Protein AF-A0AAN9CIN2-F1 (afdb_monomer)

InterPro domains:
  IPR003175 Cyclin-dependent kinase inhibitor domain [PF02234] (19-68)
  IPR029841 Cyclin-dependent kinase inhibitor 1 [PTHR46778] (5-136)
  IPR044898 Cyclin-dependent kinase inhibitor domain superfamily [G3DSA:4.10.365.10] (14-89)

Radius of gyration: 30.9 Å; Cα contacts (8 Å, |Δi|>4): 34; chains: 1; bounding box: 56×76×81 Å

Sequence (139 aa):
MSAHKRILRGLGTGPARRSLFGPVDREQLQREYRDALRKDLEDASRRWSFDFVAEKPLEGGDFRWVGVSGVRVPVLYRSCEDARSPGGSPGKENRFCPVPQDVEKTPEKRAEMKRKQTNITDFYQAKKRQVATPRKSGQ

Solvent-accessible surface area (backbone atoms only — not comparable to full-atom values): 10028 Å² total; per-residue (Å²): 141,82,86,87,81,70,85,83,82,75,75,75,64,56,96,80,73,64,77,90,82,64,88,75,65,65,68,59,52,53,50,54,52,52,52,50,54,49,49,54,52,51,53,48,19,66,75,57,19,31,37,79,86,80,73,39,70,41,84,93,47,97,44,88,80,75,95,71,62,64,88,83,46,61,75,87,79,44,78,87,71,90,80,66,72,98,77,82,82,96,75,81,83,83,87,74,78,86,72,82,88,83,78,82,87,75,82,82,82,73,94,69,79,89,72,74,80,76,59,81,67,58,63,60,59,76,69,62,65,81,74,78,72,80,76,84,77,86,130

pLDDT: mean 72.74, std 20.24, range [34.31, 98.44]

Foldseek 3Di:
DDPPPPDPPPPPDPPPPDDPPDDDDPVVVVVVVVVVVVVVQVVVCLVAQARPVVRGGHPPHPDDDDDDDLVPDPPQPRDPPPPDDDDDDDDDDDPDDPDPPPDDDDDDDDDDDPDPDDDPCVVVVVPPDPPPDPDDDDD

Structure (mmCIF, N/CA/C/O backbone):
data_AF-A0AAN9CIN2-F1
#
_entry.id   AF-A0AAN9CIN2-F1
#
loop_
_atom_site.group_PDB
_atom_site.id
_atom_site.type_symbol
_atom_site.label_atom_id
_atom_site.label_alt_id
_atom_site.label_comp_id
_atom_site.label_asym_id
_atom_site.label_entity_id
_atom_site.label_seq_id
_atom_site.pdbx_PDB_ins_code
_atom_site.Cartn_x
_atom_site.Cartn_y
_atom_site.Cartn_z
_atom_site.occupancy
_atom_site.B_iso_or_equiv
_atom_site.auth_seq_id
_atom_site.auth_comp_id
_atom_site.auth_asym_id
_atom_site.auth_atom_id
_atom_site.pdbx_PDB_model_num
ATOM 1 N N . MET A 1 1 ? -39.205 27.756 19.278 1.00 43.28 1 MET A N 1
ATOM 2 C CA . MET A 1 1 ? -39.245 26.300 19.533 1.00 43.28 1 MET A CA 1
ATOM 3 C C . MET A 1 1 ? -38.077 25.642 18.817 1.00 43.28 1 MET A C 1
ATOM 5 O O . MET A 1 1 ? -38.010 25.795 17.612 1.00 43.28 1 MET A O 1
ATOM 9 N N . SER A 1 2 ? -37.167 24.951 19.511 1.00 45.03 2 SER A N 1
ATOM 10 C CA . SER A 1 2 ? -36.419 23.818 18.930 1.00 45.03 2 SER A CA 1
ATOM 11 C C . SER A 1 2 ? -35.607 23.120 20.025 1.00 45.03 2 SER A C 1
ATOM 13 O O . SER A 1 2 ? -34.435 23.405 20.260 1.00 45.03 2 SER A O 1
ATOM 15 N N . ALA A 1 3 ? -36.263 22.223 20.760 1.00 50.03 3 ALA A N 1
ATOM 16 C CA . ALA A 1 3 ? -35.633 21.381 21.772 1.00 50.03 3 ALA A CA 1
ATOM 17 C C . ALA A 1 3 ? -35.076 20.100 21.127 1.00 50.03 3 ALA A C 1
ATOM 19 O O . ALA A 1 3 ? -35.470 18.992 21.479 1.00 50.03 3 ALA A O 1
ATOM 20 N N . HIS A 1 4 ? -34.153 20.227 20.173 1.00 51.59 4 HIS A N 1
ATOM 21 C CA . HIS A 1 4 ? -33.592 19.074 19.462 1.00 51.59 4 HIS A CA 1
ATOM 22 C C . HIS A 1 4 ? -32.303 18.542 20.115 1.00 51.59 4 HIS A C 1
ATOM 24 O O . HIS A 1 4 ? -31.274 18.397 19.460 1.00 51.59 4 HIS A O 1
ATOM 30 N N . LYS A 1 5 ? -32.314 18.278 21.433 1.00 55.44 5 LYS A N 1
ATOM 31 C CA . LYS A 1 5 ? -31.145 17.696 22.139 1.00 55.44 5 LYS A CA 1
ATOM 32 C C . LYS A 1 5 ? -31.448 16.528 23.086 1.00 55.44 5 LYS A C 1
ATOM 34 O O . LYS A 1 5 ? -30.578 16.143 23.861 1.00 55.44 5 LYS A O 1
ATOM 39 N N . ARG A 1 6 ? -32.643 15.926 23.043 1.00 51.31 6 ARG A N 1
ATOM 40 C CA . ARG A 1 6 ? -33.031 14.882 24.020 1.00 51.31 6 ARG A CA 1
ATOM 41 C C . ARG A 1 6 ? -33.240 13.465 23.478 1.00 51.31 6 ARG A C 1
ATOM 43 O O . ARG A 1 6 ? -33.476 12.573 24.279 1.00 51.31 6 ARG A O 1
ATOM 50 N N . ILE A 1 7 ? -33.103 13.210 22.175 1.00 52.66 7 ILE A N 1
ATOM 51 C CA . ILE A 1 7 ? -33.547 11.917 21.609 1.00 52.66 7 ILE A CA 1
ATOM 52 C C . ILE A 1 7 ? -32.480 10.798 21.673 1.00 52.66 7 ILE A C 1
ATOM 54 O O . ILE A 1 7 ? -32.822 9.627 21.588 1.00 52.66 7 ILE A O 1
ATOM 58 N N . LEU A 1 8 ? -31.199 11.090 21.934 1.00 57.34 8 LEU A N 1
ATOM 59 C CA . LEU A 1 8 ? -30.143 10.054 21.919 1.00 57.34 8 LEU A CA 1
ATOM 60 C C . LEU A 1 8 ? -29.741 9.471 23.287 1.00 57.34 8 LEU A C 1
ATOM 62 O O . LEU A 1 8 ? -28.830 8.653 23.339 1.00 57.34 8 LEU A O 1
ATOM 66 N N . ARG A 1 9 ? -30.382 9.851 24.401 1.00 54.31 9 ARG A N 1
ATOM 67 C CA . ARG A 1 9 ? -29.977 9.356 25.738 1.00 54.31 9 ARG A CA 1
ATOM 68 C C . ARG A 1 9 ? -30.670 8.065 26.203 1.00 54.31 9 ARG A C 1
ATOM 70 O O . ARG A 1 9 ? -30.311 7.564 27.259 1.00 54.31 9 ARG A O 1
ATOM 77 N N . GLY A 1 10 ? -31.639 7.528 25.455 1.00 50.31 10 GLY A N 1
ATOM 78 C CA . GLY A 1 10 ? -32.544 6.482 25.967 1.00 50.31 10 GLY A CA 1
ATOM 79 C C . GLY A 1 10 ? -32.323 5.046 25.481 1.00 50.31 10 GLY A C 1
ATOM 80 O O . GLY A 1 10 ? -32.807 4.121 26.122 1.00 50.31 10 GLY A O 1
ATOM 81 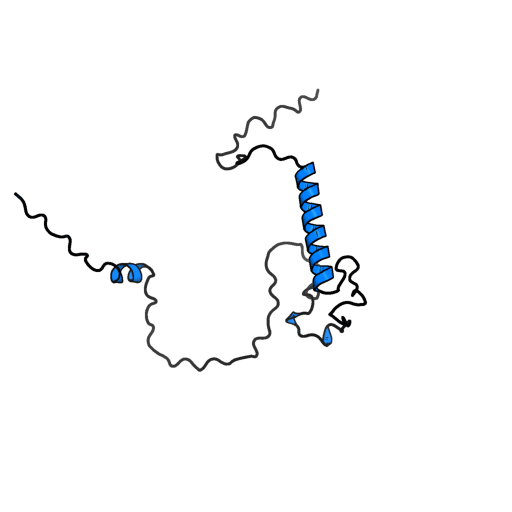N N . LEU A 1 11 ? -31.605 4.813 24.380 1.00 58.59 11 LEU A N 1
ATOM 82 C CA . LEU A 1 11 ? -31.344 3.450 23.909 1.00 58.59 11 LEU A CA 1
ATOM 83 C C . LEU A 1 11 ? -30.019 2.989 24.495 1.00 58.59 11 LEU A C 1
ATOM 85 O O . LEU A 1 11 ? -28.968 3.191 23.889 1.00 58.59 11 LEU A O 1
ATOM 89 N N . GLY A 1 12 ? -30.088 2.412 25.698 1.00 57.59 12 GLY A N 1
ATOM 90 C CA . GLY A 1 12 ? -28.972 1.704 26.310 1.00 57.59 12 GLY A CA 1
ATOM 91 C C . GLY A 1 12 ? -28.331 0.804 25.263 1.00 57.59 12 GLY A C 1
ATOM 92 O O . GLY A 1 12 ? -28.931 -0.159 24.787 1.00 57.59 12 GLY A O 1
ATOM 93 N N . THR A 1 13 ? -27.132 1.178 24.835 1.00 67.25 13 THR A N 1
ATOM 94 C CA . THR A 1 13 ? -26.290 0.357 23.983 1.00 67.25 13 THR A CA 1
ATOM 95 C C . THR A 1 13 ? -26.159 -0.989 24.674 1.00 67.25 13 THR A C 1
ATOM 97 O O . THR A 1 13 ? -25.585 -1.060 25.760 1.00 67.25 13 THR A O 1
ATOM 100 N N . GLY A 1 14 ? -26.739 -2.040 24.084 1.00 75.31 14 GLY A N 1
ATOM 101 C CA . GLY A 1 14 ? -26.598 -3.398 24.604 1.00 75.31 14 GLY A CA 1
ATOM 102 C C . GLY A 1 14 ? -25.119 -3.737 24.839 1.00 75.31 14 GLY A C 1
ATOM 103 O O . GLY A 1 14 ? -24.242 -3.065 24.284 1.00 75.31 14 GLY A O 1
ATOM 104 N N . PRO A 1 15 ? -24.808 -4.789 25.614 1.00 83.81 15 PRO A N 1
ATOM 105 C CA . PRO A 1 15 ? -23.457 -5.065 26.116 1.00 83.81 15 PRO A CA 1
ATOM 106 C C . PRO A 1 15 ? -22.361 -5.151 25.036 1.00 83.81 15 PRO A C 1
ATOM 108 O O . PRO A 1 15 ? -21.180 -5.125 25.369 1.00 83.81 15 PRO A O 1
ATOM 111 N N . ALA A 1 16 ? -22.711 -5.243 23.752 1.00 87.88 16 ALA A N 1
ATOM 112 C CA . ALA A 1 16 ? -21.784 -5.266 22.626 1.00 87.88 16 ALA A CA 1
ATOM 113 C C . ALA A 1 16 ? -21.226 -3.889 22.203 1.00 87.88 16 ALA A C 1
ATOM 115 O O . ALA A 1 16 ? -20.101 -3.816 21.720 1.00 87.88 16 ALA A O 1
ATOM 116 N N . ARG A 1 17 ? -21.967 -2.784 22.359 1.00 86.62 17 ARG A N 1
ATOM 117 C CA . ARG A 1 17 ? -21.548 -1.458 21.853 1.00 86.62 17 ARG A CA 1
ATOM 118 C C . ARG A 1 17 ? -20.767 -0.684 22.918 1.00 86.62 17 ARG A C 1
ATOM 120 O O . ARG A 1 17 ? -21.272 0.281 23.486 1.00 86.62 17 ARG A O 1
ATOM 127 N N . ARG A 1 18 ? -19.539 -1.126 23.189 1.00 91.25 18 ARG A N 1
ATOM 128 C CA . ARG A 1 18 ? -18.614 -0.493 24.145 1.00 91.25 18 ARG A CA 1
ATOM 129 C C . ARG A 1 18 ? -17.277 -0.159 23.481 1.00 91.25 18 ARG A C 1
ATOM 131 O O . ARG A 1 18 ? -16.829 -0.900 22.611 1.00 91.25 18 ARG A O 1
ATOM 138 N N . SER A 1 19 ? -16.635 0.934 23.899 1.00 90.75 19 SER A N 1
ATOM 139 C CA . SER A 1 19 ? -15.227 1.167 23.553 1.00 90.75 19 SER A CA 1
ATOM 140 C C . SER A 1 19 ? -14.353 0.257 24.412 1.00 90.75 19 SER A C 1
ATOM 142 O O . SER A 1 19 ? -14.551 0.185 25.623 1.00 90.75 19 SER A O 1
ATOM 144 N N . LEU A 1 20 ? -13.418 -0.453 23.782 1.00 94.00 20 LEU A N 1
ATOM 145 C CA . LEU A 1 20 ? -12.516 -1.379 24.470 1.00 94.00 20 LEU A CA 1
ATOM 146 C C . LEU A 1 20 ? -11.264 -0.680 25.012 1.00 94.00 20 LEU A C 1
ATOM 148 O O . LEU A 1 20 ? -10.753 -1.076 26.052 1.00 94.00 20 LEU A O 1
ATOM 152 N N . PHE A 1 21 ? -10.796 0.363 24.321 1.00 94.69 21 PHE A N 1
ATOM 153 C CA . PHE A 1 21 ? -9.497 1.000 24.572 1.00 94.69 21 PHE A CA 1
ATOM 154 C C . PHE A 1 21 ? -9.587 2.523 24.750 1.00 94.69 21 PHE A C 1
ATOM 156 O O . PHE A 1 21 ? -8.574 3.211 24.749 1.00 94.69 21 PHE A O 1
ATOM 163 N N . GLY A 1 22 ? -10.798 3.059 24.923 1.00 93.69 22 GLY A N 1
ATOM 164 C CA . GLY A 1 22 ? -11.016 4.484 25.168 1.00 93.69 22 GLY A CA 1
ATOM 165 C C . GLY A 1 22 ? -11.151 5.336 23.896 1.00 93.69 22 GLY A C 1
ATOM 166 O O . GLY A 1 22 ? -11.424 4.803 22.815 1.00 93.69 22 GLY A O 1
ATOM 167 N N . PRO A 1 23 ? -11.095 6.672 24.035 1.00 94.06 23 PRO A N 1
ATOM 168 C CA . PRO A 1 23 ? -11.156 7.615 22.920 1.00 94.06 23 PRO A CA 1
ATOM 169 C C . PRO A 1 23 ? -9.895 7.559 22.050 1.00 94.06 23 PRO A C 1
ATOM 171 O O . PRO A 1 23 ? -8.797 7.363 22.556 1.00 94.06 23 PRO A O 1
ATOM 174 N N . VAL A 1 24 ? -10.056 7.782 20.747 1.00 95.44 24 VAL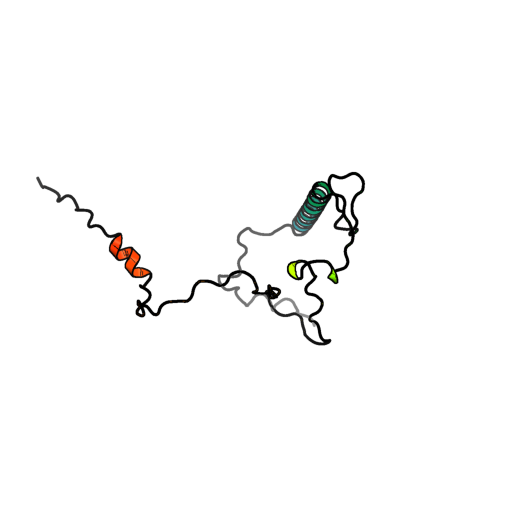 A N 1
ATOM 175 C CA . VAL A 1 24 ? -8.963 7.790 19.763 1.00 95.44 24 VAL A CA 1
ATOM 176 C C . VAL A 1 24 ? -8.803 9.201 19.202 1.00 95.44 24 VAL A C 1
ATOM 178 O O . VAL A 1 24 ? -9.806 9.814 18.823 1.00 95.44 24 VAL A O 1
ATOM 181 N N . ASP A 1 25 ? -7.565 9.695 19.103 1.00 96.25 25 ASP A N 1
ATOM 182 C CA . ASP A 1 25 ? -7.255 10.893 18.318 1.00 96.25 25 ASP A CA 1
ATOM 183 C C . ASP A 1 25 ? -7.406 10.563 16.827 1.00 96.25 25 ASP A C 1
ATOM 185 O O . ASP A 1 25 ? -6.604 9.852 16.218 1.00 96.25 25 ASP A O 1
ATOM 189 N N . ARG A 1 26 ? -8.493 11.060 16.239 1.00 95.88 26 ARG A N 1
ATOM 190 C CA . ARG A 1 26 ? -8.844 10.786 14.845 1.00 95.88 26 ARG A CA 1
ATOM 191 C C . ARG A 1 26 ? -7.893 11.444 13.859 1.00 95.88 26 ARG A C 1
ATOM 193 O O . ARG A 1 26 ? -7.698 10.898 12.777 1.00 95.88 26 ARG A O 1
ATOM 200 N N . GLU A 1 27 ? -7.335 12.596 14.202 1.00 97.31 27 GLU A N 1
ATOM 201 C CA . GLU A 1 27 ? -6.452 13.326 13.302 1.00 97.31 27 GLU A CA 1
ATOM 202 C C . GLU A 1 27 ? -5.081 12.665 13.262 1.00 97.31 27 GLU A C 1
ATOM 204 O O . GLU A 1 27 ? -4.522 12.470 12.182 1.00 97.31 27 GLU A O 1
ATOM 209 N N . GLN A 1 28 ? -4.569 12.261 14.428 1.00 97.25 28 GLN A N 1
ATOM 210 C CA . GLN A 1 28 ? -3.334 11.492 14.511 1.00 97.25 28 GLN A CA 1
ATOM 211 C C . GLN A 1 28 ? -3.464 10.164 13.765 1.00 97.25 28 GLN A C 1
ATOM 213 O O . GLN A 1 28 ? -2.647 9.887 12.889 1.00 97.25 28 GLN A O 1
ATOM 218 N N . LEU A 1 29 ? -4.532 9.402 14.022 1.00 96.75 29 LEU A N 1
ATOM 219 C CA . LEU A 1 29 ? -4.764 8.126 13.344 1.00 96.75 29 LEU A CA 1
ATOM 220 C C . LEU A 1 29 ? -4.833 8.286 11.818 1.00 96.75 29 LEU A C 1
ATOM 222 O O . LEU A 1 29 ? -4.284 7.473 11.080 1.00 96.75 29 LEU A O 1
ATOM 226 N N . GLN A 1 30 ? -5.503 9.332 11.324 1.00 97.81 30 GLN A N 1
ATOM 227 C CA . GLN A 1 30 ? -5.581 9.591 9.885 1.00 97.81 30 GLN A CA 1
ATOM 228 C C . GLN A 1 30 ? -4.221 9.924 9.269 1.00 97.81 30 GLN A C 1
ATOM 230 O O . GLN A 1 30 ? -3.954 9.491 8.147 1.00 97.81 30 GLN A O 1
ATOM 235 N N . ARG A 1 31 ? -3.377 10.690 9.971 1.00 98.44 31 ARG A N 1
ATOM 236 C CA . ARG A 1 31 ? -2.011 10.996 9.524 1.00 98.44 31 ARG A CA 1
ATOM 237 C C . ARG A 1 31 ? -1.166 9.728 9.460 1.00 98.44 31 ARG A C 1
ATOM 239 O O . ARG A 1 31 ? -0.674 9.399 8.387 1.00 98.44 31 ARG A O 1
ATOM 246 N N . GLU A 1 32 ? -1.106 8.973 10.555 1.00 98.25 32 GLU A N 1
ATOM 247 C CA . GLU A 1 32 ? -0.339 7.723 10.641 1.00 98.25 32 GLU A CA 1
ATOM 248 C C . GLU A 1 32 ? -0.779 6.705 9.584 1.00 98.25 32 GLU A C 1
ATOM 250 O O . GLU A 1 32 ? 0.056 6.090 8.925 1.00 98.25 32 GLU A O 1
ATOM 255 N N . TYR A 1 33 ? -2.089 6.574 9.359 1.00 97.75 33 TYR A N 1
ATOM 256 C CA . TYR A 1 33 ? -2.625 5.702 8.317 1.00 97.75 33 TYR A CA 1
ATOM 257 C C . TYR A 1 33 ? -2.163 6.114 6.913 1.00 97.75 33 TYR A C 1
ATOM 259 O O . TYR A 1 33 ? -1.718 5.274 6.133 1.00 97.75 33 TYR A O 1
ATOM 267 N N . ARG A 1 34 ? -2.248 7.408 6.579 1.00 97.81 34 ARG A N 1
ATOM 268 C CA . ARG A 1 34 ? -1.797 7.918 5.274 1.00 97.81 34 ARG A CA 1
ATOM 269 C C . ARG A 1 34 ? -0.294 7.752 5.088 1.00 97.81 34 ARG A C 1
ATOM 271 O O . ARG A 1 34 ? 0.142 7.398 3.996 1.00 97.81 34 ARG A O 1
ATOM 278 N N . ASP A 1 35 ? 0.477 7.992 6.139 1.00 98.12 35 ASP A N 1
ATOM 279 C CA . ASP A 1 35 ? 1.927 7.844 6.111 1.00 98.12 35 ASP A CA 1
ATOM 280 C C . ASP A 1 35 ? 2.334 6.377 5.928 1.00 98.12 35 ASP A C 1
ATOM 282 O O . ASP A 1 35 ? 3.231 6.096 5.133 1.00 98.12 35 ASP A O 1
ATOM 286 N N . ALA A 1 36 ? 1.637 5.442 6.583 1.00 97.81 36 ALA A N 1
ATOM 287 C CA . ALA A 1 36 ? 1.839 4.007 6.391 1.00 97.81 36 ALA A CA 1
ATOM 288 C C . ALA A 1 36 ? 1.563 3.586 4.939 1.00 97.81 36 ALA A C 1
ATOM 290 O O . ALA A 1 36 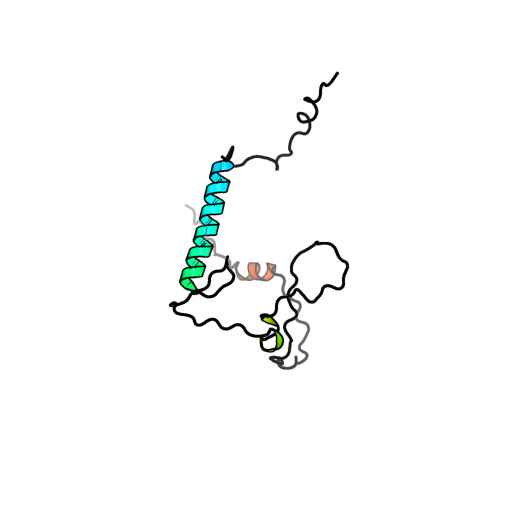? 2.420 2.968 4.312 1.00 97.81 36 ALA A O 1
ATOM 291 N N . LEU A 1 37 ? 0.428 4.003 4.363 1.00 96.31 37 LEU A N 1
ATOM 292 C CA . LEU A 1 37 ? 0.109 3.716 2.959 1.00 96.31 37 LEU A CA 1
ATOM 293 C C . LEU A 1 37 ? 1.142 4.298 1.990 1.00 96.31 37 LEU A C 1
ATOM 295 O O . LEU A 1 37 ? 1.536 3.637 1.031 1.00 96.31 37 LEU A O 1
ATOM 299 N N . ARG A 1 38 ? 1.581 5.540 2.225 1.00 96.75 38 ARG A N 1
ATOM 300 C CA . ARG A 1 38 ? 2.606 6.179 1.393 1.00 96.75 38 ARG A CA 1
ATOM 301 C C . ARG A 1 38 ? 3.906 5.382 1.443 1.00 96.75 38 ARG A C 1
ATOM 303 O O . ARG A 1 38 ? 4.482 5.106 0.396 1.00 96.75 38 ARG A O 1
ATOM 310 N N . LYS A 1 39 ? 4.336 4.978 2.638 1.00 97.62 39 LYS A N 1
ATOM 311 C CA . LYS A 1 39 ? 5.543 4.172 2.816 1.00 97.62 39 LYS A CA 1
ATOM 312 C C . LYS A 1 39 ? 5.449 2.836 2.077 1.00 97.62 39 LYS A C 1
ATOM 314 O O . LYS A 1 39 ? 6.389 2.487 1.371 1.00 97.62 39 LYS A O 1
ATOM 319 N N . ASP A 1 40 ? 4.322 2.136 2.182 1.00 96.81 40 ASP A N 1
ATOM 320 C CA . ASP A 1 40 ? 4.110 0.861 1.487 1.00 96.81 40 ASP A CA 1
ATOM 321 C C . ASP A 1 40 ? 4.210 1.025 -0.038 1.00 96.81 40 ASP A C 1
ATOM 323 O O . ASP A 1 40 ? 4.849 0.214 -0.713 1.00 96.81 40 ASP A O 1
ATOM 327 N N . LEU A 1 41 ? 3.626 2.097 -0.587 1.00 95.31 41 LEU A N 1
ATOM 328 C CA . LEU A 1 41 ? 3.719 2.413 -2.016 1.00 95.31 41 LEU A CA 1
ATOM 329 C C . LEU A 1 41 ? 5.148 2.744 -2.442 1.00 95.31 41 LEU A C 1
ATOM 331 O O . LEU A 1 41 ? 5.597 2.279 -3.487 1.00 95.31 41 LEU A O 1
ATOM 335 N N . GLU A 1 42 ? 5.874 3.523 -1.646 1.00 95.44 42 GLU A N 1
ATOM 336 C CA . GLU A 1 42 ? 7.270 3.856 -1.922 1.00 95.44 42 GLU A CA 1
ATOM 337 C C . GLU A 1 42 ? 8.183 2.624 -1.855 1.00 95.44 42 GLU A C 1
ATOM 339 O O . GLU A 1 42 ? 9.038 2.438 -2.723 1.00 95.44 42 GLU A O 1
ATOM 344 N N . ASP A 1 43 ? 8.001 1.766 -0.849 1.00 96.00 43 ASP A N 1
ATOM 345 C CA . ASP A 1 43 ? 8.759 0.524 -0.688 1.00 96.00 43 ASP A CA 1
ATOM 346 C C . ASP A 1 43 ? 8.477 -0.441 -1.844 1.00 96.00 43 ASP A C 1
ATOM 348 O O . ASP A 1 43 ? 9.409 -1.016 -2.416 1.00 96.00 43 ASP A O 1
ATOM 352 N N . ALA A 1 44 ? 7.211 -0.576 -2.247 1.00 95.12 44 ALA A N 1
ATOM 353 C CA . ALA A 1 44 ? 6.838 -1.354 -3.421 1.00 95.12 44 ALA A CA 1
ATOM 354 C C . ALA A 1 44 ? 7.429 -0.752 -4.701 1.00 95.12 44 ALA A C 1
ATOM 356 O O . ALA A 1 44 ? 7.965 -1.488 -5.528 1.00 95.12 44 ALA A O 1
ATOM 357 N N . SER A 1 45 ? 7.366 0.569 -4.858 1.00 93.62 45 SER A N 1
ATOM 358 C CA . SER A 1 45 ? 7.863 1.266 -6.044 1.00 93.62 45 SER A CA 1
ATOM 359 C C . SER A 1 45 ? 9.366 1.082 -6.224 1.00 93.62 45 SER A C 1
ATOM 361 O O . SER A 1 45 ? 9.819 0.701 -7.305 1.00 93.62 45 SER A O 1
ATOM 363 N N . ARG A 1 46 ? 10.138 1.212 -5.137 1.00 92.56 46 ARG A N 1
ATOM 364 C CA . ARG A 1 46 ? 11.574 0.899 -5.121 1.00 92.56 46 ARG A CA 1
ATOM 365 C C . ARG A 1 46 ? 11.836 -0.566 -5.459 1.00 92.56 46 ARG A C 1
ATOM 367 O O . ARG A 1 46 ? 12.646 -0.856 -6.332 1.00 92.56 46 ARG A O 1
ATOM 374 N N . ARG A 1 47 ? 11.126 -1.488 -4.801 1.00 95.31 47 ARG A N 1
ATOM 375 C CA . ARG A 1 47 ? 11.322 -2.935 -4.972 1.00 95.31 47 ARG A CA 1
ATOM 376 C C . ARG A 1 47 ? 11.019 -3.418 -6.388 1.00 95.31 47 ARG A C 1
ATOM 378 O O . ARG A 1 47 ? 11.681 -4.330 -6.865 1.00 95.31 47 ARG A O 1
ATOM 385 N N . TRP A 1 48 ? 10.006 -2.846 -7.026 1.00 95.75 48 TRP A N 1
ATOM 386 C CA . TRP A 1 48 ? 9.526 -3.279 -8.337 1.00 95.75 48 TRP A CA 1
ATOM 387 C C . TRP A 1 48 ? 9.969 -2.363 -9.476 1.00 95.75 48 TRP A C 1
ATOM 389 O O . TRP A 1 48 ? 9.699 -2.670 -10.632 1.00 95.75 48 TRP A O 1
ATOM 399 N N . SER A 1 49 ? 10.664 -1.259 -9.182 1.00 95.25 49 SER A N 1
ATOM 400 C CA . SER A 1 49 ? 11.034 -0.246 -10.180 1.00 95.25 49 SER A CA 1
ATOM 401 C C . SER A 1 49 ? 9.814 0.243 -10.976 1.00 95.25 49 SER A C 1
ATOM 403 O O . SER A 1 49 ? 9.856 0.372 -12.200 1.00 95.25 49 SER A O 1
ATOM 405 N N . PHE A 1 50 ? 8.692 0.454 -10.286 1.00 95.50 50 PHE A N 1
ATOM 406 C CA . PHE A 1 50 ? 7.419 0.840 -10.892 1.00 95.50 50 PHE A CA 1
ATOM 407 C C . PHE A 1 50 ? 6.674 1.832 -10.006 1.00 95.50 50 PHE A C 1
ATOM 409 O O . PHE A 1 50 ? 6.373 1.539 -8.852 1.00 95.50 50 PHE A O 1
ATOM 416 N N . ASP A 1 51 ? 6.330 2.991 -10.553 1.00 93.50 51 ASP A N 1
ATOM 417 C CA . ASP A 1 51 ? 5.515 3.981 -9.870 1.00 93.50 51 ASP A CA 1
ATOM 418 C C . ASP A 1 51 ? 4.032 3.611 -9.981 1.00 93.50 51 ASP A C 1
ATOM 420 O O . ASP A 1 51 ? 3.400 3.769 -11.027 1.00 93.50 51 ASP A O 1
ATOM 424 N N . PHE A 1 52 ? 3.471 3.131 -8.872 1.00 93.12 52 PHE A N 1
ATOM 425 C CA . PHE A 1 52 ? 2.060 2.766 -8.760 1.00 93.12 52 PHE A CA 1
ATOM 426 C C . PHE A 1 52 ? 1.107 3.969 -8.738 1.00 93.12 52 PHE A C 1
ATOM 428 O O . PHE A 1 52 ? -0.080 3.787 -8.985 1.00 93.12 52 PHE A O 1
ATOM 435 N N . VAL A 1 53 ? 1.587 5.182 -8.441 1.00 91.44 53 VAL A N 1
ATOM 436 C CA . VAL A 1 53 ? 0.751 6.397 -8.413 1.00 91.44 53 VAL A CA 1
ATOM 437 C C . VAL A 1 53 ? 0.628 6.987 -9.811 1.00 91.44 53 VAL A C 1
ATOM 439 O O . VAL A 1 53 ? -0.462 7.364 -10.233 1.00 91.44 53 VAL A O 1
ATOM 442 N N . ALA A 1 54 ? 1.744 7.066 -10.536 1.00 91.00 54 ALA A N 1
ATOM 443 C CA . ALA A 1 54 ? 1.757 7.540 -11.918 1.00 91.00 54 ALA A CA 1
ATOM 444 C C . ALA A 1 54 ? 1.423 6.442 -12.944 1.00 91.00 54 ALA A C 1
ATOM 446 O O . ALA A 1 54 ? 1.322 6.755 -14.132 1.00 91.00 54 ALA A O 1
ATOM 447 N N . GLU A 1 55 ? 1.299 5.187 -12.493 1.00 90.88 55 GLU A N 1
ATOM 448 C CA . GLU A 1 55 ? 1.153 3.970 -13.307 1.00 90.8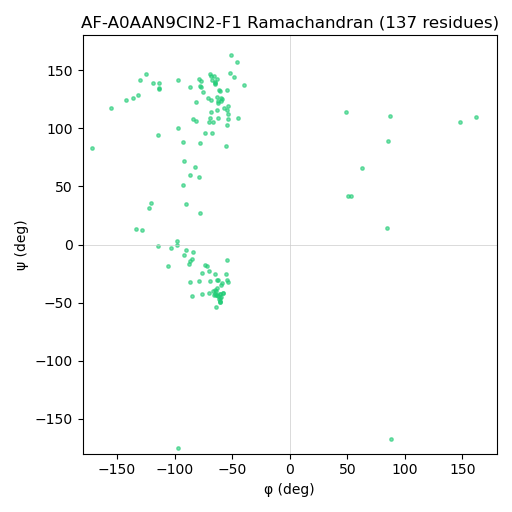8 55 GLU A CA 1
ATOM 449 C C . GLU A 1 55 ? 2.223 3.860 -14.401 1.00 90.88 55 GLU A C 1
ATOM 451 O O . GLU A 1 55 ? 1.956 3.506 -15.553 1.00 90.88 55 GLU A O 1
ATOM 456 N N . LYS A 1 56 ? 3.465 4.198 -14.048 1.00 91.94 56 LYS A N 1
ATOM 457 C CA . LYS A 1 56 ? 4.584 4.267 -14.989 1.00 91.94 56 LYS A CA 1
ATOM 458 C C . LYS A 1 56 ? 5.788 3.507 -14.461 1.00 91.94 56 LYS A C 1
ATOM 460 O O . LYS A 1 56 ? 6.092 3.578 -13.273 1.00 91.94 56 LYS A O 1
ATOM 465 N N . PRO A 1 57 ? 6.519 2.810 -15.336 1.00 94.31 57 PRO A N 1
ATOM 466 C CA . PRO A 1 57 ? 7.756 2.178 -14.924 1.00 94.31 57 PRO A CA 1
ATOM 467 C C . PRO A 1 57 ? 8.820 3.223 -14.594 1.00 94.31 57 PRO A C 1
ATOM 469 O O . PRO A 1 57 ? 8.891 4.270 -15.238 1.00 94.31 57 PRO A O 1
ATOM 472 N N . LEU A 1 58 ? 9.645 2.925 -13.594 1.00 90.00 58 LEU A N 1
ATOM 473 C CA . LEU A 1 58 ? 10.790 3.754 -13.241 1.00 90.00 58 LEU A CA 1
ATOM 474 C C . LEU A 1 58 ? 11.999 3.346 -14.083 1.00 90.00 58 LEU A C 1
ATOM 476 O O . LEU A 1 58 ? 12.290 2.161 -14.255 1.00 90.00 58 LEU A O 1
ATOM 480 N N . GLU A 1 59 ? 12.711 4.337 -14.610 1.00 84.81 59 GLU A N 1
ATOM 481 C CA . GLU A 1 59 ? 13.943 4.118 -15.364 1.00 84.81 59 GLU A CA 1
ATOM 482 C C . GLU A 1 59 ? 15.120 3.858 -14.413 1.00 84.81 59 GLU A C 1
ATOM 484 O O . GLU A 1 59 ? 15.228 4.474 -13.354 1.00 84.81 59 GLU A O 1
ATOM 489 N N . GLY A 1 60 ? 16.017 2.946 -14.799 1.00 80.75 60 GLY A N 1
ATOM 490 C CA . GLY A 1 60 ? 17.252 2.675 -14.051 1.00 80.75 60 GLY A CA 1
ATOM 491 C C . GLY A 1 60 ? 17.125 1.693 -12.881 1.00 80.75 60 GLY A C 1
ATOM 492 O O . GLY A 1 60 ? 18.036 1.627 -12.062 1.00 80.75 60 GLY A O 1
ATOM 493 N N . GLY A 1 61 ? 16.025 0.942 -12.795 1.00 84.62 61 GLY A N 1
ATOM 494 C CA . GLY A 1 61 ? 15.85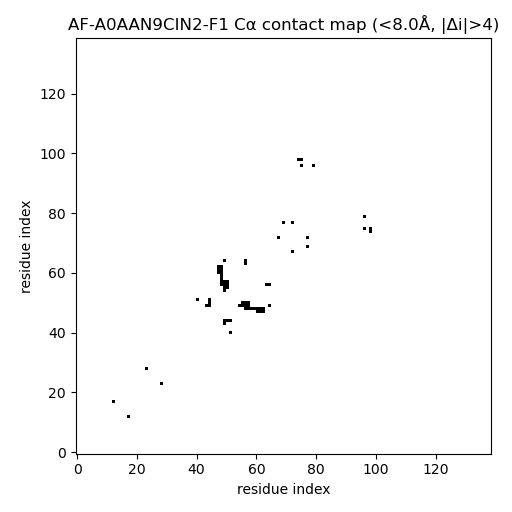0 -0.131 -11.814 1.00 84.62 61 GLY A CA 1
ATOM 495 C C . GLY A 1 61 ? 16.170 -1.536 -12.341 1.00 84.62 61 GLY A C 1
ATOM 496 O O . GLY A 1 61 ? 16.593 -1.711 -13.484 1.00 84.62 61 GLY A O 1
ATOM 497 N N . ASP A 1 62 ? 15.923 -2.550 -11.508 1.00 89.50 62 ASP A N 1
ATOM 498 C CA . ASP A 1 62 ? 16.246 -3.959 -11.801 1.00 89.50 62 ASP A CA 1
ATOM 499 C C . ASP A 1 62 ? 15.303 -4.596 -12.839 1.00 89.50 62 ASP A C 1
ATOM 501 O O . ASP A 1 62 ? 15.612 -5.633 -13.432 1.00 89.50 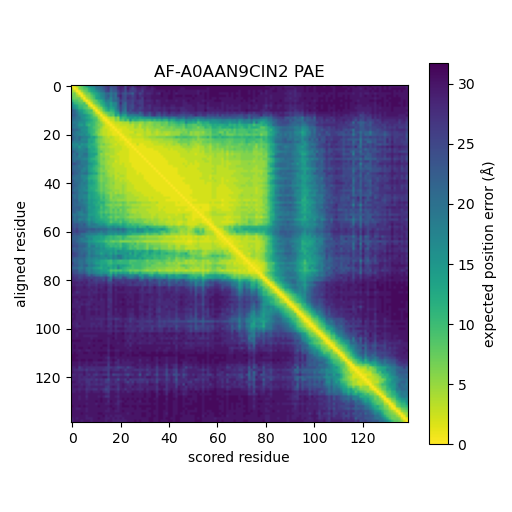62 ASP A O 1
ATOM 505 N N . PHE A 1 63 ? 14.136 -3.985 -13.066 1.00 92.56 63 PHE A N 1
ATOM 506 C CA . PHE A 1 63 ? 13.088 -4.521 -13.929 1.00 92.56 63 PHE A CA 1
ATOM 507 C C . PHE A 1 63 ? 12.865 -3.661 -15.168 1.00 92.56 63 PHE A C 1
ATOM 509 O O . PHE A 1 63 ? 12.687 -2.446 -15.095 1.00 92.56 63 PHE A O 1
ATOM 516 N N . ARG A 1 64 ? 12.771 -4.326 -16.325 1.00 92.62 64 ARG A N 1
ATOM 517 C CA . ARG A 1 64 ? 12.322 -3.711 -17.575 1.00 92.62 64 ARG A CA 1
ATOM 518 C C . ARG A 1 64 ? 10.843 -3.997 -17.797 1.00 92.62 64 ARG A C 1
ATOM 520 O O . ARG A 1 64 ? 10.470 -5.067 -18.273 1.00 92.62 64 ARG A O 1
ATOM 527 N N . TRP A 1 65 ? 10.009 -3.020 -17.487 1.00 93.75 65 TRP A N 1
ATOM 528 C CA . TRP A 1 65 ? 8.571 -3.099 -17.719 1.00 93.75 65 TRP A CA 1
ATOM 529 C C . TRP A 1 65 ? 8.224 -2.866 -19.190 1.00 93.75 65 TRP A C 1
ATOM 531 O O . TRP A 1 65 ? 8.738 -1.947 -19.827 1.00 93.75 65 TRP A O 1
ATOM 541 N N . VAL A 1 66 ? 7.327 -3.694 -19.730 1.00 91.94 66 VAL A N 1
ATOM 542 C CA . VAL A 1 66 ? 6.819 -3.585 -21.104 1.00 91.94 66 VAL A CA 1
ATOM 543 C C . VAL A 1 66 ? 5.300 -3.682 -21.071 1.00 91.94 66 VAL A C 1
ATOM 545 O O . VAL A 1 66 ? 4.747 -4.621 -20.502 1.00 91.94 66 VAL A O 1
ATOM 548 N N . GLY A 1 67 ? 4.621 -2.729 -21.710 1.00 90.06 67 GLY A N 1
ATOM 549 C CA . GLY A 1 67 ? 3.177 -2.796 -21.913 1.00 90.06 67 GLY A CA 1
ATOM 550 C C . GLY A 1 67 ? 2.821 -3.914 -22.894 1.00 90.06 67 GLY A C 1
ATOM 551 O O . GLY A 1 67 ? 3.313 -3.942 -24.022 1.00 90.06 67 GLY A O 1
ATOM 552 N N . VAL A 1 68 ? 1.963 -4.840 -22.475 1.00 89.88 68 VAL A N 1
ATOM 553 C CA . VAL A 1 68 ? 1.491 -5.956 -23.304 1.00 89.88 68 VAL A CA 1
ATOM 554 C C . VAL A 1 68 ? -0.021 -5.844 -23.469 1.00 89.88 68 VAL A C 1
ATOM 556 O O . VAL A 1 68 ? -0.731 -5.525 -22.520 1.00 89.88 68 VAL A O 1
ATOM 559 N N . SER A 1 69 ? -0.536 -6.111 -24.672 1.00 87.12 69 SER A N 1
ATOM 560 C CA . SER A 1 69 ? -1.982 -6.140 -24.898 1.00 87.12 69 SER A CA 1
ATOM 561 C C . SER A 1 69 ? -2.631 -7.285 -24.114 1.00 87.12 69 SER A C 1
ATOM 563 O O . SER A 1 69 ? -2.106 -8.398 -24.085 1.00 87.12 69 SER A O 1
ATOM 565 N N . GLY A 1 70 ? -3.806 -7.048 -23.522 1.00 82.81 70 GLY A N 1
ATOM 566 C CA . GLY A 1 70 ? -4.493 -8.048 -22.692 1.00 82.81 70 GLY A CA 1
ATOM 567 C C . GLY A 1 70 ? -4.727 -9.389 -23.401 1.00 82.81 70 GLY A C 1
ATOM 568 O O . GLY A 1 70 ? -4.647 -10.440 -22.775 1.00 82.81 70 GLY A O 1
ATOM 569 N N . VAL A 1 71 ? -4.906 -9.380 -24.727 1.00 84.75 71 VAL A N 1
ATOM 570 C CA . VAL A 1 71 ? -5.082 -10.586 -25.559 1.00 84.75 71 VAL A CA 1
ATOM 571 C C . VAL A 1 71 ? -3.858 -11.511 -25.530 1.00 84.75 71 VAL A C 1
ATOM 573 O O . VAL A 1 71 ? -4.007 -12.727 -25.634 1.00 84.75 71 VAL A O 1
ATOM 576 N N . ARG A 1 72 ? -2.653 -10.960 -25.354 1.00 86.75 72 ARG A N 1
ATOM 577 C CA . ARG A 1 72 ? -1.397 -11.727 -25.308 1.00 86.75 72 ARG A CA 1
ATOM 578 C C . ARG A 1 72 ? -1.078 -12.284 -23.923 1.00 86.75 72 ARG A C 1
ATOM 580 O O . ARG A 1 72 ? -0.179 -13.108 -23.797 1.00 86.75 72 ARG A O 1
ATOM 587 N N . VAL A 1 73 ? -1.790 -11.833 -22.895 1.00 88.19 73 VAL A N 1
ATOM 588 C CA . VAL A 1 73 ? -1.573 -12.244 -21.508 1.00 88.19 73 VAL A CA 1
ATOM 589 C C . VAL A 1 73 ? -2.574 -13.355 -21.147 1.00 88.19 73 VAL A C 1
ATOM 591 O O . VAL A 1 73 ? -3.730 -13.287 -21.589 1.00 88.19 73 VAL A O 1
ATOM 594 N N . PRO A 1 74 ? -2.177 -14.385 -20.370 1.00 90.06 74 PRO A N 1
ATOM 595 C CA . PRO A 1 74 ? -3.104 -15.391 -19.856 1.00 90.06 74 PRO A CA 1
ATOM 596 C C . PRO A 1 74 ? -4.311 -14.773 -19.141 1.00 90.06 74 PRO A C 1
ATOM 598 O O . PRO A 1 74 ? -4.188 -13.736 -18.489 1.00 90.06 74 PRO A O 1
ATOM 601 N N . VAL A 1 75 ? -5.469 -15.439 -19.225 1.00 85.12 75 VAL A N 1
ATOM 602 C CA . VAL A 1 75 ? -6.758 -14.948 -18.692 1.00 85.12 75 VAL A CA 1
ATOM 603 C C . VAL A 1 75 ? -6.678 -14.565 -17.210 1.00 85.12 75 VAL A C 1
ATOM 605 O O . VAL A 1 75 ? -7.317 -13.603 -16.804 1.00 85.12 75 VAL A O 1
ATOM 608 N N . LEU A 1 76 ? -5.845 -15.254 -16.424 1.00 88.38 76 LEU A N 1
ATOM 609 C CA . LEU A 1 76 ? -5.654 -14.990 -14.995 1.00 88.38 76 LEU A CA 1
ATOM 610 C C . LEU A 1 76 ? -5.174 -13.563 -14.677 1.00 88.38 76 LEU A C 1
ATOM 612 O O . LEU A 1 76 ? -5.528 -13.027 -13.634 1.00 88.38 76 LEU A O 1
ATOM 616 N N . TYR A 1 77 ? -4.370 -12.958 -15.552 1.00 87.69 77 TYR A N 1
ATOM 617 C CA . TYR A 1 77 ? -3.810 -11.617 -15.337 1.00 87.69 77 TYR A CA 1
ATOM 618 C C . TYR A 1 77 ? -4.607 -10.519 -16.048 1.00 87.69 77 TYR A C 1
ATOM 620 O O . TYR A 1 77 ? -4.238 -9.347 -15.988 1.00 87.69 77 TYR A O 1
ATOM 628 N N . ARG A 1 78 ? -5.675 -10.882 -16.767 1.00 87.62 78 ARG A N 1
ATOM 629 C CA . ARG A 1 78 ? -6.578 -9.902 -17.374 1.00 87.62 78 ARG A CA 1
ATOM 630 C C . ARG A 1 78 ? -7.490 -9.344 -16.288 1.00 87.62 78 ARG A C 1
ATOM 632 O O . ARG A 1 78 ? -7.955 -10.085 -15.424 1.00 87.62 78 ARG A O 1
ATOM 639 N N . SER A 1 79 ? -7.760 -8.043 -16.346 1.00 77.00 79 SER A N 1
ATOM 640 C CA . SER A 1 79 ? -8.671 -7.413 -15.395 1.00 77.00 79 SER A CA 1
ATOM 641 C C . SER A 1 79 ? -10.095 -7.961 -15.563 1.00 77.00 79 SER A C 1
ATOM 643 O O . SER A 1 79 ? -10.566 -8.149 -16.684 1.00 77.00 79 SER A O 1
ATOM 645 N N . CYS A 1 80 ? -10.795 -8.220 -14.456 1.00 66.62 80 CYS A N 1
ATOM 646 C CA . CYS A 1 80 ? -12.147 -8.806 -14.424 1.00 66.62 80 CYS A CA 1
ATOM 647 C C . CYS A 1 80 ? -13.255 -7.780 -14.766 1.00 66.62 80 CYS A C 1
ATOM 649 O O . CYS A 1 80 ? -14.388 -7.873 -14.285 1.00 66.62 80 CYS A O 1
ATOM 651 N N . GLU A 1 81 ? -12.932 -6.751 -15.549 1.00 61.72 81 GLU A N 1
ATOM 652 C CA . GLU A 1 81 ? -13.835 -5.614 -15.764 1.00 61.72 81 GLU A CA 1
ATOM 653 C C . GLU A 1 81 ? -14.805 -5.853 -16.935 1.00 61.72 81 GLU A C 1
ATOM 655 O O . GLU A 1 81 ? -15.880 -5.258 -16.969 1.00 61.72 81 GLU A O 1
ATOM 660 N N . ASP A 1 82 ? -14.530 -6.827 -17.807 1.00 51.88 82 ASP A N 1
ATOM 661 C CA . ASP A 1 82 ? -15.333 -7.123 -19.008 1.00 51.88 82 ASP A CA 1
ATOM 662 C C . ASP A 1 82 ? -16.469 -8.140 -18.787 1.00 51.88 82 ASP A C 1
ATOM 664 O O . ASP A 1 82 ? -16.828 -8.923 -19.666 1.00 51.88 82 ASP A O 1
ATOM 668 N N . ALA A 1 83 ? -17.088 -8.118 -17.607 1.00 50.31 83 ALA A N 1
ATOM 669 C CA . ALA A 1 83 ? -18.341 -8.835 -17.344 1.00 50.31 83 ALA A CA 1
ATOM 670 C C . ALA A 1 83 ? -19.464 -7.893 -16.882 1.00 50.31 83 ALA A C 1
ATOM 672 O O . ALA A 1 83 ? -20.320 -8.276 -16.081 1.00 50.31 83 ALA A O 1
ATOM 673 N N . ARG A 1 84 ? -19.468 -6.638 -17.350 1.00 44.19 84 ARG A N 1
ATOM 674 C CA . ARG A 1 84 ? -20.589 -5.710 -17.151 1.00 44.19 84 ARG A CA 1
ATOM 675 C C . ARG A 1 84 ? -21.258 -5.356 -18.473 1.00 44.19 84 ARG A C 1
ATOM 677 O O . ARG A 1 84 ? -20.915 -4.393 -19.144 1.00 44.19 84 ARG A O 1
ATOM 684 N N . SER A 1 85 ? -22.306 -6.125 -18.753 1.00 46.62 85 SER A N 1
ATOM 685 C CA . SER A 1 85 ? -23.540 -5.597 -19.334 1.00 46.62 85 SER A CA 1
ATOM 686 C C . SER A 1 85 ? -23.989 -4.341 -18.550 1.00 46.62 85 SER A C 1
ATOM 688 O O . SER A 1 85 ? -23.782 -4.293 -17.328 1.00 46.62 85 SER A O 1
ATOM 690 N N . PRO A 1 86 ? -24.569 -3.309 -19.190 1.00 41.06 86 PRO A N 1
ATOM 691 C CA . PRO A 1 86 ? -24.931 -2.068 -18.515 1.00 41.06 86 PRO A CA 1
ATOM 692 C C . PRO A 1 86 ? -26.164 -2.282 -17.624 1.00 41.06 86 PRO A C 1
ATOM 694 O O . PRO A 1 86 ? -27.300 -2.217 -18.081 1.00 41.06 86 PRO A O 1
ATOM 697 N N . GLY A 1 87 ? -25.938 -2.534 -16.334 1.00 42.72 87 GLY A N 1
ATOM 698 C CA . GLY A 1 87 ? -26.985 -2.527 -15.308 1.00 42.72 87 GLY A CA 1
ATOM 699 C C . GLY A 1 87 ? -26.732 -3.524 -14.179 1.00 42.72 87 GLY A C 1
ATOM 700 O O . GLY A 1 87 ? -26.928 -4.721 -14.351 1.00 42.72 87 GLY A O 1
ATOM 701 N N . GLY A 1 88 ? -26.325 -3.040 -13.002 1.00 34.31 88 GLY A N 1
ATOM 702 C CA . GLY A 1 88 ? -26.247 -3.881 -11.803 1.00 34.31 88 GLY A CA 1
ATOM 703 C C . GLY A 1 88 ? -25.364 -3.317 -10.689 1.00 34.31 88 GLY A C 1
ATOM 704 O O . GLY A 1 88 ? -24.141 -3.276 -10.807 1.00 34.31 88 GLY A O 1
ATOM 705 N N . SER A 1 89 ? -26.023 -2.900 -9.612 1.00 37.41 89 SER A N 1
ATOM 706 C CA . SER A 1 89 ? -25.556 -2.304 -8.351 1.00 37.41 89 SER A CA 1
ATOM 707 C C . SER A 1 89 ? -24.348 -2.999 -7.686 1.00 37.41 89 SER A C 1
ATOM 709 O O . SER A 1 89 ? -24.147 -4.200 -7.878 1.00 37.41 89 SER A O 1
ATOM 711 N N . PRO A 1 90 ? -23.564 -2.308 -6.827 1.00 39.34 90 PRO A N 1
ATOM 712 C CA . PRO A 1 90 ? -22.447 -2.921 -6.123 1.00 39.34 90 PRO A CA 1
ATOM 713 C C . PRO A 1 90 ? -22.954 -3.628 -4.863 1.00 39.34 90 PRO A C 1
ATOM 715 O O . PRO A 1 90 ? -23.332 -3.000 -3.876 1.00 39.34 90 PRO A O 1
ATOM 718 N N . GLY A 1 91 ? -22.957 -4.955 -4.892 1.00 40.66 91 GLY A N 1
ATOM 719 C CA . GLY A 1 91 ? -23.243 -5.768 -3.723 1.00 40.66 91 GLY A CA 1
ATOM 720 C C . GLY A 1 91 ? -22.607 -7.143 -3.848 1.00 40.66 91 GLY A C 1
ATOM 721 O O . GLY A 1 91 ? -23.026 -7.926 -4.689 1.00 40.66 91 GLY A O 1
ATOM 722 N N . LYS A 1 92 ? -21.683 -7.419 -2.919 1.00 41.66 92 LYS A N 1
ATOM 723 C CA . LYS A 1 92 ? -21.152 -8.732 -2.514 1.00 41.66 92 LYS A CA 1
ATOM 724 C C . LYS A 1 92 ? -19.965 -9.290 -3.317 1.00 41.66 92 LYS A C 1
ATOM 726 O O . LYS A 1 92 ? -20.060 -9.642 -4.483 1.00 41.66 92 LYS A O 1
ATOM 731 N N . GLU A 1 93 ? -18.839 -9.312 -2.600 1.00 44.38 93 GLU A N 1
ATOM 732 C CA . GLU A 1 93 ? -18.037 -10.499 -2.278 1.00 44.38 93 GLU A CA 1
ATOM 733 C C . GLU A 1 93 ? -17.663 -11.454 -3.424 1.00 44.38 93 GLU A C 1
ATOM 735 O O . GLU A 1 93 ? -18.486 -12.186 -3.959 1.00 44.38 93 GLU A O 1
ATOM 740 N N . ASN A 1 94 ? -16.352 -11.496 -3.682 1.00 48.97 94 ASN A N 1
ATOM 741 C CA . ASN A 1 94 ? -15.618 -12.623 -4.252 1.00 48.97 94 ASN A CA 1
ATOM 742 C C . ASN A 1 94 ? -16.015 -13.056 -5.677 1.00 48.97 94 ASN A C 1
ATOM 744 O O . ASN A 1 94 ? -16.440 -14.186 -5.915 1.00 48.97 94 ASN A O 1
ATOM 748 N N . ARG A 1 95 ? -15.777 -12.181 -6.664 1.00 45.75 95 ARG A N 1
ATOM 749 C CA . ARG A 1 95 ? -15.687 -12.604 -8.071 1.00 45.75 95 ARG A CA 1
ATOM 750 C C . ARG A 1 95 ? -14.320 -13.241 -8.326 1.00 45.75 95 ARG A C 1
ATOM 752 O O . ARG A 1 95 ? -13.366 -12.574 -8.707 1.00 45.75 95 ARG A O 1
ATOM 759 N N . PHE A 1 96 ? -14.235 -14.542 -8.077 1.00 47.59 96 PHE A N 1
ATOM 760 C CA . PHE A 1 96 ? -13.145 -15.371 -8.577 1.00 47.59 96 PHE A CA 1
ATOM 761 C C . PHE A 1 96 ? -13.319 -15.535 -10.095 1.00 47.59 96 PHE A C 1
ATOM 763 O O . PHE A 1 96 ? -14.392 -15.932 -10.554 1.00 47.59 96 PHE A O 1
ATOM 770 N N . CYS A 1 97 ? -12.290 -15.211 -10.880 1.00 50.53 97 CYS A N 1
ATOM 771 C CA . CYS A 1 97 ? -12.269 -15.529 -12.307 1.00 50.53 97 CYS A CA 1
ATOM 772 C C . CYS A 1 97 ? -12.333 -17.058 -12.477 1.00 50.53 97 CYS A C 1
ATOM 774 O O . CYS A 1 97 ? -11.563 -17.755 -11.812 1.00 50.53 97 CYS A O 1
ATOM 776 N N . PRO A 1 98 ? -13.190 -17.616 -13.353 1.00 51.81 98 PRO A N 1
ATOM 777 C CA . PRO A 1 98 ? -13.130 -19.035 -13.667 1.00 51.81 98 PRO A CA 1
ATOM 778 C C . PRO A 1 98 ? -11.769 -19.340 -14.299 1.00 51.81 98 PRO A C 1
ATOM 780 O O . PRO A 1 98 ? -11.480 -18.922 -15.419 1.00 51.81 98 PRO A O 1
ATOM 783 N N . VAL A 1 99 ? -10.907 -20.036 -13.560 1.00 51.84 99 VAL A N 1
ATOM 784 C CA . VAL A 1 99 ? -9.704 -20.658 -14.117 1.00 51.84 99 VAL A CA 1
ATOM 785 C C . VAL A 1 99 ? -10.176 -21.719 -15.120 1.00 51.84 99 VAL A C 1
ATOM 787 O O . VAL A 1 99 ? -11.004 -22.551 -14.741 1.00 51.84 99 VAL A O 1
ATOM 790 N N . PRO A 1 100 ? -9.704 -21.722 -16.381 1.00 50.00 100 PRO A N 1
ATOM 791 C CA . PRO A 1 100 ? -9.971 -22.826 -17.296 1.00 50.00 100 PRO A CA 1
ATOM 792 C C . PRO A 1 100 ? -9.462 -24.145 -16.692 1.00 50.00 100 PRO A C 1
ATOM 794 O O . PRO A 1 100 ? -8.271 -24.294 -16.424 1.00 50.00 100 PRO A O 1
ATOM 797 N N . GLN A 1 101 ? -10.378 -25.084 -16.442 1.00 48.81 101 GLN A N 1
ATOM 798 C CA . GLN A 1 101 ? -10.109 -26.413 -15.881 1.00 48.81 101 GLN A CA 1
ATOM 799 C C . GLN A 1 101 ? -9.566 -27.381 -16.946 1.00 48.81 101 GLN A C 1
ATOM 801 O O . GLN A 1 101 ? -10.169 -28.419 -17.192 1.00 48.81 101 GLN A O 1
ATOM 806 N N . ASP A 1 102 ? -8.449 -27.052 -17.594 1.00 55.16 102 ASP A N 1
ATOM 807 C CA . ASP A 1 102 ? -7.856 -27.929 -18.620 1.00 55.16 102 ASP A CA 1
ATOM 808 C C . ASP A 1 102 ? -6.426 -28.373 -18.300 1.00 55.16 102 ASP A C 1
ATOM 810 O O . ASP A 1 102 ? -5.592 -28.562 -19.183 1.00 55.16 102 ASP A O 1
ATOM 814 N N . VAL A 1 103 ? -6.134 -28.603 -17.018 1.00 56.78 103 VAL A N 1
ATOM 815 C CA . VAL A 1 103 ? -4.946 -29.365 -16.621 1.00 56.78 103 VAL A CA 1
ATOM 816 C C . VAL A 1 103 ? -5.276 -30.368 -15.517 1.00 56.78 103 VAL A C 1
ATOM 818 O O . VAL A 1 103 ? -5.796 -30.015 -14.465 1.00 56.78 103 VAL A O 1
ATOM 821 N N . GLU A 1 104 ? -4.914 -31.620 -15.805 1.00 49.72 104 GLU A N 1
ATOM 822 C CA . GLU A 1 104 ? -4.842 -32.788 -14.916 1.00 49.72 104 GLU A CA 1
ATOM 823 C C . GLU A 1 104 ? -6.135 -33.604 -14.697 1.00 49.72 104 GLU A C 1
ATOM 825 O O . GLU A 1 104 ? -6.899 -33.432 -13.748 1.00 49.72 104 GLU A O 1
ATOM 830 N N . LYS A 1 105 ? -6.339 -34.597 -15.577 1.00 50.41 105 LYS A N 1
ATOM 831 C CA . LYS A 1 105 ? -7.300 -35.688 -15.365 1.00 50.41 105 LYS A CA 1
ATOM 832 C C . LYS A 1 105 ? -6.812 -36.583 -14.220 1.00 50.41 105 LYS A C 1
ATOM 834 O O . LYS A 1 105 ? -5.807 -37.276 -14.350 1.00 50.41 105 LYS A O 1
ATOM 839 N N . THR A 1 106 ? -7.553 -36.591 -13.118 1.00 45.75 106 THR A N 1
ATOM 840 C CA . THR A 1 106 ? -7.400 -37.538 -12.002 1.00 45.75 106 THR A CA 1
ATOM 841 C C . THR A 1 106 ? -7.803 -38.952 -12.467 1.00 45.75 106 THR A C 1
ATOM 843 O O . THR A 1 106 ? -8.765 -39.066 -13.232 1.00 45.75 106 THR A O 1
ATOM 846 N N . PRO A 1 107 ? -7.123 -40.039 -12.043 1.00 51.78 107 PRO A N 1
ATOM 847 C CA . PRO A 1 107 ? -7.466 -41.393 -12.479 1.00 51.78 107 PRO A CA 1
ATOM 848 C C . PRO A 1 107 ? -8.874 -41.800 -12.016 1.00 51.78 107 PRO A C 1
ATOM 850 O O . PRO A 1 107 ? -9.313 -41.457 -10.916 1.00 51.78 107 PRO A O 1
ATOM 853 N N . GLU A 1 108 ? -9.582 -42.528 -12.883 1.00 58.16 108 GLU A N 1
ATOM 854 C CA . GLU A 1 108 ? -10.972 -42.951 -12.699 1.00 58.16 108 GLU A CA 1
ATOM 855 C C . GLU A 1 108 ? -11.192 -43.710 -11.381 1.00 58.16 108 GLU A C 1
ATOM 857 O O . GLU A 1 108 ? -10.464 -44.639 -11.022 1.00 58.16 108 GLU A O 1
ATOM 862 N N . LYS A 1 109 ? -12.247 -43.325 -10.653 1.00 47.16 109 LYS A N 1
ATOM 863 C CA . LYS A 1 109 ? -12.667 -43.987 -9.416 1.00 47.16 109 LYS A CA 1
ATOM 864 C C . LYS A 1 109 ? -13.214 -45.378 -9.723 1.00 47.16 109 LYS A C 1
ATOM 866 O O . LYS A 1 109 ? -14.343 -45.523 -10.188 1.00 47.16 109 LYS A O 1
ATOM 871 N N . ARG A 1 110 ? -12.453 -46.407 -9.351 1.00 55.69 110 ARG A N 1
ATOM 872 C CA . ARG A 1 110 ? -12.984 -47.759 -9.153 1.00 55.69 110 ARG A CA 1
ATOM 873 C C . ARG A 1 110 ? -14.045 -47.710 -8.047 1.00 55.69 110 ARG A C 1
ATOM 875 O O . ARG A 1 110 ? -13.834 -47.099 -6.999 1.00 55.69 110 ARG A O 1
ATOM 882 N N . ALA A 1 111 ? -15.202 -48.312 -8.304 1.00 57.53 111 ALA A N 1
ATOM 883 C CA . ALA A 1 111 ? -16.315 -48.367 -7.366 1.00 57.53 111 ALA A CA 1
ATOM 884 C C . ALA A 1 111 ? -15.949 -49.241 -6.155 1.00 57.53 111 ALA A C 1
ATOM 886 O O . ALA A 1 111 ? -16.087 -50.460 -6.193 1.00 57.53 111 ALA A O 1
ATOM 887 N N . GLU A 1 112 ? -15.486 -48.615 -5.075 1.00 56.94 112 GLU A N 1
ATOM 888 C CA . GLU A 1 112 ? -15.293 -49.261 -3.779 1.00 56.94 112 GLU A CA 1
ATOM 889 C C . GLU A 1 112 ? -16.260 -48.688 -2.744 1.00 56.94 112 GLU A C 1
ATOM 891 O O . GLU A 1 112 ? -16.574 -47.497 -2.719 1.00 56.94 112 GLU A O 1
ATOM 896 N N . MET A 1 113 ? -16.792 -49.617 -1.950 1.00 61.78 113 MET A N 1
ATOM 897 C CA . MET A 1 113 ? -17.938 -49.510 -1.052 1.00 61.78 113 MET A CA 1
ATOM 898 C C . MET A 1 113 ? -18.000 -48.173 -0.312 1.00 61.78 113 MET A C 1
ATOM 900 O O . MET A 1 113 ? -16.991 -47.707 0.213 1.00 61.78 113 MET A O 1
ATOM 904 N N . LYS A 1 114 ? -19.208 -47.591 -0.228 1.00 59.03 114 LYS A N 1
ATOM 905 C CA . LYS A 1 114 ? -19.518 -46.359 0.516 1.00 59.03 114 LYS A CA 1
ATOM 906 C C . LYS A 1 114 ? -19.087 -46.505 1.979 1.00 59.03 114 LYS A C 1
ATOM 908 O O . LYS A 1 114 ? -19.886 -46.863 2.844 1.00 59.03 114 LYS A O 1
ATOM 913 N N . ARG A 1 115 ? -1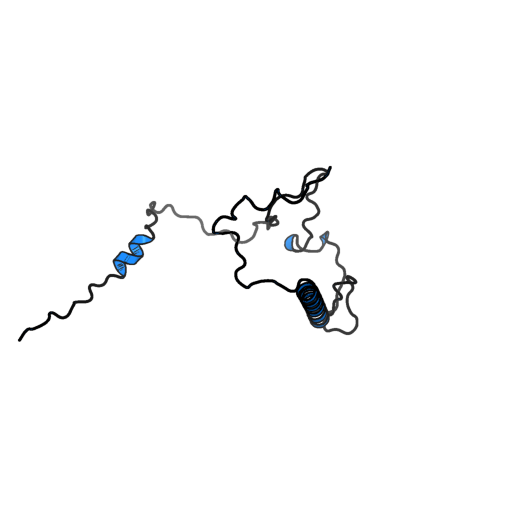7.814 -46.232 2.261 1.00 70.25 115 ARG A N 1
ATOM 914 C CA . ARG A 1 115 ? -17.308 -46.065 3.617 1.00 70.25 115 ARG A CA 1
ATOM 915 C C . ARG A 1 115 ? -18.035 -44.849 4.172 1.00 70.25 115 ARG A C 1
ATOM 917 O O . ARG A 1 115 ? -17.933 -43.755 3.620 1.00 70.25 115 ARG A O 1
ATOM 924 N N . LYS A 1 116 ? -18.844 -45.060 5.210 1.00 77.12 116 LYS A N 1
ATOM 925 C CA . LYS A 1 116 ? -19.476 -43.959 5.937 1.00 77.12 116 LYS A CA 1
ATOM 926 C C . LYS A 1 116 ? -18.346 -43.084 6.473 1.00 77.12 116 LYS A C 1
ATOM 928 O O . LYS A 1 116 ? -17.432 -43.602 7.111 1.00 77.12 116 LYS A O 1
ATOM 933 N N . GLN A 1 117 ? -18.384 -41.794 6.154 1.00 78.19 117 GLN A N 1
ATOM 934 C CA . GLN A 1 117 ? -17.451 -40.812 6.694 1.00 78.19 117 GLN A CA 1
ATOM 935 C C . GLN A 1 117 ? -17.484 -40.920 8.223 1.00 78.19 117 GLN A C 1
ATOM 937 O O . GLN A 1 117 ? -18.549 -40.785 8.826 1.00 78.19 117 GLN A O 1
ATOM 942 N N . THR A 1 118 ? -16.346 -41.238 8.839 1.00 78.19 118 THR A N 1
ATOM 943 C CA . THR A 1 118 ? -16.244 -41.363 10.297 1.00 78.19 118 THR A CA 1
ATOM 944 C C . THR A 1 118 ? -16.501 -40.007 10.937 1.00 78.19 118 THR A C 1
ATOM 946 O O . THR A 1 118 ? -16.048 -38.978 10.425 1.00 78.19 118 THR A O 1
ATOM 949 N N . ASN A 1 119 ? -17.242 -39.995 12.044 1.00 83.81 119 ASN A N 1
ATOM 950 C CA . ASN A 1 119 ? -17.508 -38.756 12.761 1.00 83.81 119 ASN A CA 1
ATOM 951 C C . ASN A 1 119 ? -16.187 -38.212 13.337 1.00 83.81 119 ASN A C 1
ATOM 953 O O . ASN A 1 119 ? -15.334 -38.986 13.768 1.00 83.81 119 ASN A O 1
ATOM 957 N N . ILE A 1 120 ? -16.017 -36.886 13.381 1.00 81.62 120 ILE A N 1
ATOM 958 C CA . ILE A 1 120 ? -14.837 -36.241 13.985 1.00 81.62 120 ILE A CA 1
ATOM 959 C C . ILE A 1 120 ? -14.609 -36.683 15.442 1.00 81.62 120 ILE A C 1
ATOM 961 O O . ILE A 1 120 ? -13.478 -36.679 15.928 1.00 81.62 120 ILE A O 1
ATOM 965 N N . THR A 1 121 ? -15.666 -37.113 16.136 1.00 77.31 121 THR A N 1
ATOM 966 C CA . THR A 1 121 ? -15.594 -37.607 17.513 1.00 77.31 121 THR A CA 1
ATOM 967 C C . THR A 1 121 ? -14.894 -38.963 17.660 1.00 77.31 121 THR A C 1
ATOM 969 O O . THR A 1 1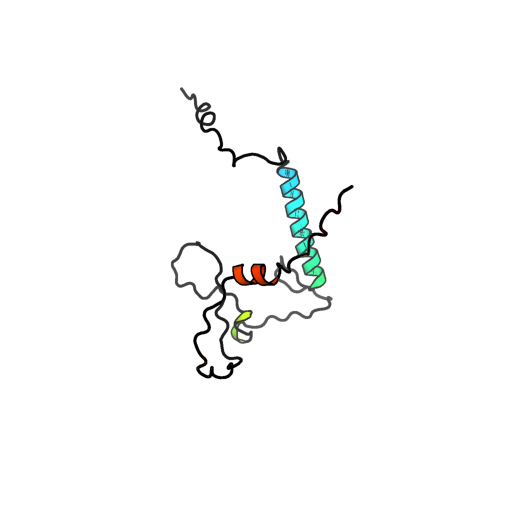21 ? -14.342 -39.222 18.732 1.00 77.31 121 THR A O 1
ATOM 972 N N . ASP A 1 122 ? -14.819 -39.793 16.611 1.00 75.81 122 ASP A N 1
ATOM 973 C CA . ASP A 1 122 ? -14.145 -41.105 16.669 1.00 75.81 122 ASP A CA 1
ATOM 974 C C . ASP A 1 122 ? -12.641 -40.968 16.955 1.00 75.81 122 ASP A C 1
ATOM 976 O O . ASP A 1 122 ? -12.043 -41.800 17.641 1.00 75.81 122 ASP A O 1
ATOM 980 N N . PHE A 1 123 ? -12.027 -39.867 16.515 1.00 75.31 123 PHE A N 1
ATOM 981 C CA . PHE A 1 123 ? -10.619 -39.567 16.777 1.00 75.31 123 PHE A CA 1
ATOM 982 C C . PHE A 1 123 ? -10.302 -39.462 18.280 1.00 75.31 123 PHE A C 1
ATOM 984 O O . PHE A 1 123 ? -9.229 -39.867 18.736 1.00 75.31 123 PHE A O 1
ATOM 991 N N . TYR A 1 124 ? -11.242 -38.952 19.077 1.00 73.81 124 TYR A N 1
ATOM 992 C CA . TYR A 1 124 ? -11.037 -38.746 20.512 1.00 73.81 124 TYR A CA 1
ATOM 993 C C . TYR A 1 124 ? -11.111 -40.047 21.317 1.00 73.81 124 TYR A C 1
ATOM 995 O O . TYR A 1 124 ? -10.499 -40.139 22.383 1.00 73.81 124 TYR A O 1
ATOM 1003 N N . GLN A 1 125 ? -11.808 -41.063 20.805 1.00 65.44 125 GLN A N 1
ATOM 1004 C CA . GLN A 1 125 ? -11.892 -42.381 21.439 1.00 65.44 125 GLN A CA 1
ATOM 1005 C C . GLN A 1 125 ? -10.544 -43.113 21.348 1.00 65.44 125 GLN A C 1
ATOM 1007 O O . GLN A 1 125 ? -10.072 -43.662 22.341 1.00 65.44 125 GLN A O 1
ATOM 1012 N N . ALA A 1 126 ? -9.865 -43.036 20.196 1.00 62.56 126 ALA A N 1
ATOM 1013 C CA . ALA A 1 126 ? -8.569 -43.688 19.976 1.00 62.56 126 ALA A CA 1
ATOM 1014 C C . ALA A 1 126 ? -7.441 -43.126 20.863 1.00 62.56 126 ALA A C 1
ATOM 1016 O O . ALA A 1 126 ? -6.471 -43.822 21.169 1.00 62.56 126 ALA A O 1
ATOM 1017 N N . LYS A 1 127 ? -7.566 -41.865 21.298 1.00 62.16 127 LYS A N 1
ATOM 1018 C CA . LYS A 1 127 ? -6.550 -41.181 22.112 1.00 62.16 127 LYS A CA 1
ATOM 1019 C C . LYS A 1 127 ? -6.761 -41.326 23.622 1.00 62.16 127 LYS A C 1
ATOM 1021 O O . LYS A 1 127 ? -5.853 -41.002 24.387 1.00 62.16 127 LYS A O 1
ATOM 1026 N N . LYS A 1 128 ? -7.895 -41.878 24.069 1.00 61.88 128 LYS A N 1
ATOM 1027 C CA . LYS A 1 128 ? -8.083 -42.332 25.455 1.00 61.88 128 LYS A CA 1
ATOM 1028 C C . LYS A 1 128 ? -7.482 -43.727 25.633 1.00 61.88 128 LYS A C 1
ATOM 1030 O O . LYS A 1 128 ? -8.180 -44.703 25.893 1.00 61.88 128 LYS A O 1
ATOM 1035 N N . ARG A 1 129 ? -6.155 -43.827 25.534 1.00 59.16 129 ARG A N 1
ATOM 1036 C CA . ARG A 1 129 ? -5.451 -44.922 26.209 1.00 59.16 129 ARG A CA 1
ATOM 1037 C C . ARG A 1 129 ? -5.758 -44.784 27.697 1.00 59.16 129 ARG A C 1
ATOM 1039 O O . ARG A 1 129 ? -5.588 -43.699 28.250 1.00 59.16 129 ARG A O 1
ATOM 1046 N N . GLN A 1 130 ? -6.250 -45.854 28.316 1.00 54.50 130 GLN A N 1
ATOM 1047 C CA . GLN A 1 130 ? -6.377 -45.936 29.764 1.00 54.50 130 GLN A CA 1
ATOM 1048 C C . GLN A 1 130 ? -4.998 -45.647 30.365 1.00 54.50 130 GLN A C 1
ATOM 1050 O O . GLN A 1 130 ? -4.100 -46.484 30.316 1.00 54.50 130 GLN A O 1
ATOM 1055 N N . VAL A 1 131 ? -4.807 -44.435 30.885 1.00 48.47 131 VAL A N 1
ATOM 1056 C CA . VAL A 1 131 ? -3.728 -44.174 31.827 1.00 48.47 131 VAL A CA 1
ATOM 1057 C C . VAL A 1 131 ? -4.120 -44.974 33.056 1.00 48.47 131 VAL A C 1
ATOM 1059 O O . VAL A 1 131 ? -5.083 -44.627 33.737 1.00 48.47 131 VAL A O 1
ATOM 1062 N N . ALA A 1 132 ? -3.441 -46.099 33.273 1.00 52.19 132 ALA A N 1
ATOM 1063 C CA . ALA A 1 132 ? -3.564 -46.856 34.502 1.00 52.19 132 ALA A CA 1
ATOM 1064 C C . ALA A 1 132 ? -3.290 -45.885 35.655 1.00 52.19 132 ALA A C 1
ATOM 1066 O O . ALA A 1 132 ? -2.169 -45.413 35.834 1.00 52.19 132 ALA A O 1
ATOM 1067 N N . THR A 1 133 ? -4.331 -45.524 36.399 1.00 57.94 133 THR A N 1
ATOM 1068 C CA . THR A 1 133 ? -4.167 -44.794 37.649 1.00 57.94 133 THR A CA 1
ATOM 1069 C C . THR A 1 133 ? -3.373 -45.703 38.584 1.00 57.94 133 THR A C 1
ATOM 1071 O O . THR A 1 133 ? -3.830 -46.829 38.821 1.00 57.94 133 THR A O 1
ATOM 1074 N N . PRO A 1 134 ? -2.218 -45.285 39.129 1.00 53.41 134 PRO A N 1
ATOM 1075 C CA . PRO A 1 134 ? -1.594 -46.064 40.181 1.00 53.41 134 PRO A CA 1
ATOM 1076 C C . PRO A 1 134 ? -2.569 -46.100 41.361 1.00 53.41 134 PRO A C 1
ATOM 1078 O O . PRO A 1 134 ? -3.019 -45.066 41.860 1.00 53.41 134 PRO A O 1
ATOM 1081 N N . ARG A 1 135 ? -2.959 -47.316 41.755 1.00 53.62 135 ARG A N 1
ATOM 1082 C CA . ARG A 1 135 ? -3.760 -47.559 42.956 1.00 53.62 135 ARG A CA 1
ATOM 1083 C C . ARG A 1 135 ? -2.958 -47.021 44.142 1.00 53.62 135 ARG A C 1
ATOM 1085 O O . ARG A 1 135 ? -1.823 -47.439 44.345 1.00 53.62 135 ARG A O 1
ATOM 1092 N N . LYS A 1 136 ? -3.548 -46.109 44.919 1.00 53.19 136 LYS A N 1
ATOM 1093 C CA . LYS A 1 136 ? -3.061 -45.770 46.262 1.00 53.19 136 LYS A CA 1
ATOM 1094 C C . LYS A 1 136 ? -2.963 -47.067 47.074 1.00 53.19 136 LYS A C 1
ATOM 1096 O O . LYS A 1 136 ? -3.994 -47.692 47.318 1.00 53.19 136 LYS A O 1
ATOM 1101 N N . SER A 1 137 ? -1.758 -47.464 47.486 1.00 50.72 137 SER A N 1
ATOM 1102 C CA . SER A 1 137 ? -1.595 -48.360 48.631 1.00 50.72 137 SER A CA 1
ATOM 1103 C C . SER A 1 137 ? -1.690 -47.510 49.894 1.00 50.72 137 SER A C 1
ATOM 1105 O O . SER A 1 137 ? -0.948 -46.540 50.038 1.00 50.72 137 SER A O 1
ATOM 1107 N N . GLY A 1 138 ? -2.632 -47.837 50.773 1.00 59.50 138 GLY A N 1
ATOM 1108 C CA . GLY A 1 138 ? -2.647 -47.304 52.129 1.00 59.50 138 GLY A CA 1
ATOM 1109 C C . GLY A 1 138 ? -1.630 -48.037 52.999 1.00 59.50 138 GLY A C 1
ATOM 1110 O O . GLY A 1 138 ? -1.530 -49.257 52.906 1.00 59.50 138 GLY A O 1
ATOM 1111 N N . GLN A 1 139 ? -0.883 -47.299 53.812 1.00 38.88 139 GLN A N 1
ATOM 1112 C CA . GLN A 1 139 ? -1.087 -47.199 55.258 1.00 38.88 139 GLN A CA 1
ATOM 1113 C C . GLN A 1 139 ? -0.34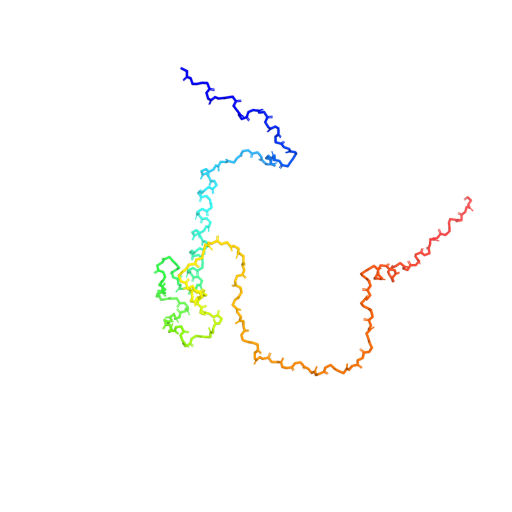2 -45.969 55.778 1.00 38.88 139 GLN A C 1
ATOM 1115 O O . GLN A 1 139 ? 0.711 -45.643 55.186 1.00 38.88 139 GLN A O 1
#

Mean predicted aligned error: 19.79 Å

Secondary structure (DSSP, 8-state):
---TTSTTSSS---TT---SS----HHHHHHHHHHHHHHHHHHHHHHHTEETTTTEEPTTSS-------GGGS-GGGS-TTS---S------S---------S--PPP-------PPPPTTHHHHHH-----PPP----

Organism: NCBI:txid58324